Protein AF-A0A6G3T023-F1 (afdb_monomer)

Secondary structure (DSSP, 8-state):
-----STTS-HHHHHHHHTTSTT--HHHHHHHHHHHS--TT--SS--TTGGGGTT-HHHHHHHHHHHHHHHHHHHHHHTT-

pLDDT: mean 91.74, std 8.54, range [53.91, 97.88]

InterPro domains:
  IPR011257 DNA glycosylase [SSF48150] (4-64)
  IPR023170 Helix-hairpin-helix, base-excision DNA repair, C-terminal [G3DSA:1.10.1670.10] (45-75)

Organism: Streptomyces anulatus (NCBI:txid1892)

Structure (mmCIF, N/CA/C/O backbone):
data_AF-A0A6G3T023-F1
#
_entry.id   AF-A0A6G3T023-F1
#
loop_
_atom_site.group_PDB
_atom_site.id
_atom_site.type_symbol
_atom_site.label_atom_id
_atom_site.label_alt_id
_atom_site.label_comp_id
_atom_site.label_asym_id
_atom_site.label_entity_id
_atom_site.label_seq_id
_atom_site.pdbx_PDB_ins_code
_atom_site.Cartn_x
_atom_site.Cartn_y
_atom_site.Cartn_z
_atom_site.occupancy
_atom_site.B_iso_or_equiv
_atom_site.auth_seq_id
_atom_site.auth_comp_id
_atom_site.auth_asym_id
_atom_site.auth_atom_id
_atom_site.pdbx_PDB_model_num
ATOM 1 N N . GLY A 1 1 ? -6.942 -0.727 22.300 1.00 55.56 1 GLY A N 1
ATOM 2 C CA . GLY A 1 1 ? -7.375 -0.905 20.902 1.00 55.56 1 GLY A CA 1
ATOM 3 C C . GLY A 1 1 ? -6.570 -2.030 20.295 1.00 55.56 1 GLY A C 1
ATOM 4 O O . GLY A 1 1 ? -5.391 -2.116 20.607 1.00 55.56 1 GLY A O 1
ATOM 5 N N . GLY A 1 2 ? -7.197 -2.908 19.514 1.00 78.88 2 GLY A N 1
ATOM 6 C CA . GLY A 1 2 ? -6.519 -3.994 18.801 1.00 78.88 2 GLY A CA 1
ATOM 7 C C . GLY A 1 2 ? -6.614 -3.762 17.297 1.00 78.88 2 GLY A C 1
ATOM 8 O O . GLY A 1 2 ? -7.671 -3.362 16.819 1.00 78.88 2 GLY A O 1
ATOM 9 N N . LEU A 1 3 ? -5.517 -3.983 16.574 1.00 79.38 3 LEU A N 1
ATOM 10 C CA . LEU A 1 3 ? -5.471 -3.926 15.115 1.00 79.38 3 LEU A CA 1
ATOM 11 C C . LEU A 1 3 ? -5.307 -5.348 14.582 1.00 79.38 3 LEU A C 1
ATOM 13 O O . LEU A 1 3 ? -4.341 -6.030 14.923 1.00 79.38 3 LEU A O 1
ATOM 17 N N . ARG A 1 4 ? -6.257 -5.791 13.759 1.00 79.25 4 ARG A N 1
ATOM 18 C CA . ARG A 1 4 ? -6.229 -7.107 13.124 1.00 79.25 4 ARG A CA 1
ATOM 19 C C . ARG A 1 4 ? -5.526 -7.009 11.772 1.00 79.25 4 ARG A C 1
ATOM 21 O O . ARG A 1 4 ? -5.934 -6.218 10.929 1.00 79.25 4 ARG A O 1
ATOM 28 N N . LEU A 1 5 ? -4.474 -7.804 11.587 1.00 79.69 5 LEU A N 1
ATOM 29 C CA . LEU A 1 5 ? -3.665 -7.841 10.369 1.00 79.69 5 LEU A CA 1
ATOM 30 C C . LEU A 1 5 ? -3.650 -9.262 9.804 1.00 79.69 5 LEU A C 1
ATOM 32 O O . LEU A 1 5 ? -2.703 -10.015 10.008 1.00 79.69 5 LEU A O 1
ATOM 36 N N . ASP A 1 6 ? -4.731 -9.633 9.129 1.00 81.12 6 ASP A N 1
ATOM 37 C CA . ASP A 1 6 ? -4.850 -10.895 8.402 1.00 81.12 6 ASP A CA 1
ATOM 38 C C . ASP A 1 6 ? -5.649 -10.685 7.109 1.00 81.12 6 ASP A C 1
ATOM 40 O O . ASP A 1 6 ? -6.257 -9.631 6.907 1.00 81.12 6 ASP A O 1
ATOM 44 N N . ALA A 1 7 ? -5.652 -11.689 6.230 1.00 71.00 7 ALA A N 1
ATOM 45 C CA . ALA A 1 7 ? -6.274 -11.610 4.907 1.00 71.00 7 ALA A CA 1
ATOM 46 C C . ALA A 1 7 ? -7.783 -11.284 4.924 1.00 71.00 7 ALA A C 1
ATOM 48 O O . ALA A 1 7 ? -8.316 -10.847 3.906 1.00 71.00 7 ALA A O 1
ATOM 49 N N . GLY A 1 8 ? -8.478 -11.492 6.048 1.00 76.44 8 GLY A N 1
ATOM 50 C CA . GLY A 1 8 ? -9.894 -11.172 6.219 1.00 76.44 8 GLY A CA 1
ATOM 51 C C . GLY A 1 8 ? -10.165 -9.836 6.913 1.00 76.44 8 GLY A C 1
ATOM 52 O O . GLY A 1 8 ? -11.327 -9.562 7.218 1.00 76.44 8 GLY A O 1
ATOM 53 N N . ALA A 1 9 ? -9.144 -9.041 7.248 1.00 85.38 9 ALA A N 1
ATOM 54 C CA . ALA A 1 9 ? -9.324 -7.709 7.825 1.00 85.38 9 ALA A CA 1
ATOM 55 C C . ALA A 1 9 ? -9.863 -6.714 6.786 1.00 85.38 9 ALA A C 1
ATOM 57 O O . ALA A 1 9 ? -9.481 -6.754 5.615 1.00 85.38 9 ALA A O 1
ATOM 58 N N . ASP A 1 10 ? -10.724 -5.793 7.228 1.00 91.69 10 ASP A N 1
ATOM 59 C CA . ASP A 1 10 ? -11.116 -4.654 6.401 1.00 91.69 10 ASP A CA 1
ATOM 60 C C . ASP A 1 10 ? -9.877 -3.779 6.165 1.00 91.69 10 ASP A C 1
ATOM 62 O O . ASP A 1 10 ? -9.256 -3.260 7.098 1.00 91.69 10 ASP A O 1
ATOM 66 N N . ARG A 1 11 ? -9.484 -3.668 4.897 1.00 93.50 11 ARG A N 1
ATOM 67 C CA . ARG A 1 11 ? -8.242 -3.009 4.481 1.00 93.50 11 ARG A CA 1
ATOM 68 C C . ARG A 1 11 ? -8.299 -1.499 4.694 1.00 93.50 11 ARG A C 1
ATOM 70 O O . ARG A 1 11 ? -7.277 -0.902 5.034 1.00 93.50 11 ARG A O 1
ATOM 77 N N . ASP A 1 12 ? -9.475 -0.898 4.537 1.00 93.94 12 ASP A N 1
ATOM 78 C CA . ASP A 1 12 ? -9.672 0.539 4.705 1.00 93.94 12 ASP A CA 1
ATOM 79 C C . ASP A 1 12 ? -9.752 0.905 6.189 1.00 93.94 12 ASP A C 1
ATOM 81 O O . ASP A 1 12 ? -9.227 1.937 6.612 1.00 93.94 12 ASP A O 1
ATOM 85 N N . GLU A 1 13 ? -10.358 0.049 7.015 1.00 94.69 13 GLU A N 1
ATOM 86 C CA . GLU A 1 13 ? -10.280 0.183 8.470 1.00 94.69 13 GLU A CA 1
ATOM 87 C C . GLU A 1 13 ? -8.849 0.041 8.978 1.00 94.69 13 GLU A C 1
ATOM 89 O O . GLU A 1 13 ? -8.380 0.908 9.721 1.00 94.69 13 GLU A O 1
ATOM 94 N N . ALA A 1 14 ? -8.131 -0.988 8.525 1.00 94.69 14 ALA A N 1
ATOM 95 C CA . ALA A 1 14 ? -6.744 -1.196 8.904 1.00 94.69 14 ALA A CA 1
ATOM 96 C C . ALA A 1 14 ? -5.869 0.008 8.529 1.00 94.69 14 ALA A C 1
ATOM 98 O O . ALA A 1 14 ? -5.086 0.462 9.361 1.00 94.69 14 ALA A O 1
ATOM 99 N N . GLU A 1 15 ? -6.026 0.583 7.330 1.00 95.62 15 GLU A N 1
ATOM 100 C CA . GLU A 1 15 ? -5.305 1.802 6.946 1.00 95.62 15 GLU A CA 1
ATOM 101 C C . GLU A 1 15 ? -5.631 2.978 7.864 1.00 95.62 15 GLU A C 1
ATOM 103 O O . GLU A 1 15 ? -4.716 3.636 8.366 1.00 95.62 15 GLU A O 1
ATOM 108 N N . ARG A 1 16 ? -6.920 3.232 8.123 1.00 96.44 16 ARG A N 1
ATOM 109 C CA . ARG A 1 16 ? -7.339 4.324 9.012 1.00 96.44 16 ARG A CA 1
ATOM 110 C C . ARG A 1 16 ? -6.713 4.179 10.393 1.00 96.44 16 ARG A C 1
ATOM 112 O O . ARG A 1 16 ? -6.210 5.165 10.922 1.00 96.44 16 ARG A O 1
ATOM 119 N N . THR A 1 17 ? -6.699 2.974 10.961 1.00 96.12 17 THR A N 1
ATOM 120 C CA . THR A 1 17 ? -6.074 2.717 12.264 1.00 96.12 17 THR A CA 1
ATOM 121 C C . THR A 1 17 ? -4.557 2.863 12.207 1.00 96.12 17 THR A C 1
ATOM 123 O O . THR A 1 17 ? -3.987 3.520 13.077 1.00 96.12 17 THR A O 1
ATOM 126 N N . LEU A 1 18 ? -3.899 2.314 11.182 1.00 96.44 18 LEU A N 1
ATOM 127 C CA . LEU A 1 18 ? -2.449 2.426 10.993 1.00 96.44 18 LEU A CA 1
ATOM 128 C C . LEU A 1 18 ? -2.004 3.889 10.943 1.00 96.44 18 LEU A C 1
ATOM 130 O O . LEU A 1 18 ? -1.037 4.248 11.606 1.00 96.44 18 LEU A O 1
ATOM 134 N N . LEU A 1 19 ? -2.743 4.745 10.237 1.00 97.50 19 LEU A N 1
ATOM 135 C CA . LEU A 1 19 ? -2.432 6.171 10.113 1.00 97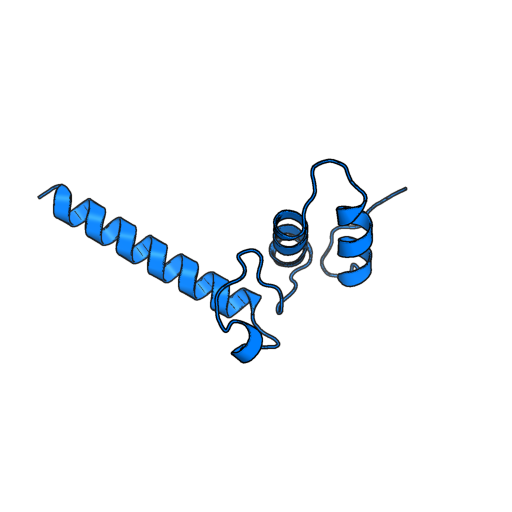.50 19 LEU A CA 1
ATOM 136 C C . LEU A 1 19 ? -2.600 6.972 11.416 1.00 97.50 19 LEU A C 1
ATOM 138 O O . LEU A 1 19 ? -2.133 8.107 11.484 1.00 97.50 19 LEU A O 1
ATOM 142 N N . THR A 1 20 ? -3.224 6.411 12.459 1.00 97.19 20 THR A N 1
ATOM 143 C CA . THR A 1 20 ? -3.251 7.043 13.794 1.00 97.19 20 THR A CA 1
ATOM 144 C C . THR A 1 20 ? -1.987 6.786 14.617 1.00 97.19 20 THR A C 1
ATOM 146 O O . THR A 1 20 ? -1.787 7.430 15.647 1.00 97.19 20 THR A O 1
ATOM 149 N N . LEU A 1 21 ? -1.129 5.853 14.192 1.00 96.50 21 LEU A N 1
ATOM 150 C CA . LEU A 1 21 ? 0.059 5.457 14.941 1.00 96.50 21 LEU A CA 1
ATOM 151 C C . LEU A 1 21 ? 1.242 6.396 14.635 1.00 96.50 21 LEU A C 1
ATOM 153 O O . LEU A 1 21 ? 1.572 6.604 13.462 1.00 96.50 21 LEU A O 1
ATOM 157 N N . PRO A 1 22 ? 1.942 6.926 15.657 1.00 96.81 22 PRO A N 1
ATOM 158 C CA . PRO A 1 22 ? 3.149 7.720 15.448 1.00 96.81 22 PRO A CA 1
ATOM 159 C C . PRO A 1 22 ? 4.195 6.958 14.624 1.00 96.81 22 PRO A 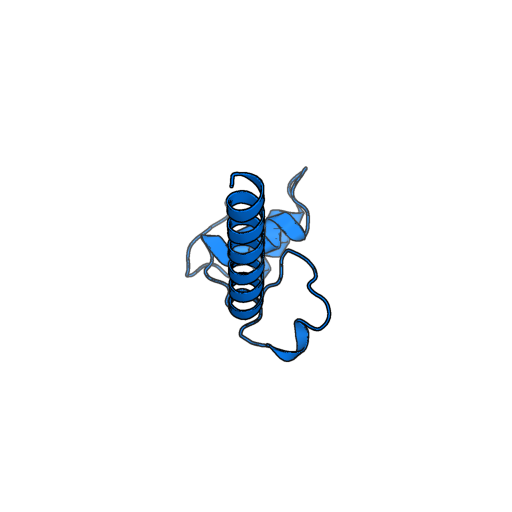C 1
ATOM 161 O O . PRO A 1 22 ? 4.528 5.815 14.927 1.00 96.81 22 PRO A O 1
ATOM 164 N N . GLY A 1 23 ? 4.719 7.599 13.577 1.00 96.19 23 GLY A N 1
ATOM 165 C CA . GLY A 1 23 ? 5.720 7.007 12.681 1.00 96.19 23 GLY A CA 1
ATOM 166 C C . GLY A 1 23 ? 5.157 6.164 11.529 1.00 96.19 23 GLY A C 1
ATOM 167 O O . GLY A 1 23 ? 5.930 5.732 10.674 1.00 96.19 23 GLY A O 1
ATOM 168 N N . ILE A 1 24 ? 3.836 5.964 11.442 1.00 97.56 24 ILE A N 1
ATOM 169 C CA . ILE A 1 24 ? 3.204 5.229 10.338 1.00 97.56 24 ILE A CA 1
ATOM 170 C C . ILE A 1 24 ? 2.587 6.205 9.329 1.00 97.56 24 ILE A C 1
ATOM 172 O O . ILE A 1 24 ? 1.533 6.793 9.551 1.00 97.56 24 ILE A O 1
ATOM 176 N N . GLY A 1 25 ? 3.263 6.371 8.189 1.00 96.62 25 GLY A N 1
ATOM 177 C CA . GLY A 1 25 ? 2.776 7.162 7.054 1.00 96.62 25 GLY A CA 1
ATOM 178 C C . GLY A 1 25 ? 2.093 6.319 5.972 1.00 96.62 25 GLY A C 1
ATOM 179 O O . GLY A 1 25 ? 2.122 5.088 6.010 1.00 96.62 25 GLY A O 1
ATOM 180 N N . ARG A 1 26 ? 1.543 6.989 4.946 1.00 96.44 26 ARG A N 1
ATOM 181 C CA . ARG A 1 26 ? 0.822 6.357 3.817 1.00 96.44 26 ARG A CA 1
ATOM 182 C C . ARG A 1 26 ? 1.606 5.231 3.144 1.00 96.44 26 ARG A C 1
ATOM 184 O O . ARG A 1 26 ? 1.050 4.171 2.898 1.00 96.44 26 ARG A O 1
ATOM 191 N N . ARG A 1 27 ? 2.908 5.429 2.909 1.00 96.94 27 ARG A N 1
ATOM 192 C CA . ARG A 1 27 ? 3.785 4.394 2.337 1.00 96.94 27 ARG A CA 1
ATOM 193 C C . ARG A 1 27 ? 3.820 3.134 3.201 1.00 96.94 27 ARG A C 1
ATOM 195 O O . ARG A 1 27 ? 3.659 2.033 2.688 1.00 96.94 27 ARG A O 1
ATOM 202 N N . THR A 1 28 ? 4.013 3.290 4.510 1.00 97.88 28 THR A N 1
ATOM 203 C CA . THR A 1 28 ? 4.062 2.158 5.444 1.00 97.88 28 THR A CA 1
ATOM 204 C C . THR A 1 28 ? 2.711 1.452 5.520 1.00 97.88 28 THR A C 1
ATOM 206 O O . THR A 1 28 ? 2.663 0.227 5.453 1.00 97.88 28 THR A O 1
ATOM 209 N N . ALA A 1 29 ? 1.612 2.206 5.588 1.00 97.38 29 ALA A N 1
ATOM 210 C CA . ALA A 1 29 ? 0.269 1.634 5.585 1.00 97.38 29 ALA A CA 1
ATOM 211 C C . ALA A 1 29 ? -0.026 0.859 4.286 1.00 97.38 29 ALA A C 1
ATOM 213 O O . ALA A 1 29 ? -0.500 -0.273 4.348 1.00 97.38 29 ALA A O 1
ATOM 214 N N . ALA A 1 30 ? 0.340 1.404 3.122 1.00 96.88 30 ALA A N 1
ATOM 215 C CA . ALA A 1 30 ? 0.197 0.733 1.831 1.00 96.88 30 ALA A CA 1
ATOM 216 C C . ALA A 1 30 ? 1.053 -0.543 1.730 1.00 96.88 30 ALA A C 1
ATOM 218 O O . ALA A 1 30 ? 0.573 -1.564 1.242 1.00 96.88 30 ALA A O 1
ATOM 219 N N . LEU A 1 31 ? 2.288 -0.533 2.252 1.00 96.25 31 LEU A N 1
ATOM 220 C CA . LEU A 1 31 ? 3.118 -1.743 2.343 1.00 96.25 31 LEU A CA 1
ATOM 221 C C . LEU A 1 31 ? 2.459 -2.826 3.207 1.00 96.25 31 LEU A C 1
ATOM 223 O O . LEU A 1 31 ? 2.497 -4.000 2.839 1.00 96.25 31 LEU A O 1
ATOM 227 N N . ILE A 1 32 ? 1.848 -2.446 4.334 1.00 95.94 32 ILE A N 1
ATOM 228 C CA . ILE A 1 32 ? 1.123 -3.379 5.208 1.00 95.94 32 ILE A CA 1
ATOM 229 C C . ILE A 1 32 ? -0.126 -3.918 4.501 1.00 95.94 32 ILE A C 1
ATOM 231 O O . ILE A 1 32 ? -0.319 -5.132 4.484 1.00 95.94 32 ILE A O 1
ATOM 235 N N . ARG A 1 33 ? -0.934 -3.063 3.854 1.00 96.06 33 ARG A N 1
ATOM 236 C CA . ARG A 1 33 ? -2.087 -3.498 3.041 1.00 96.06 33 ARG A CA 1
ATOM 237 C C . ARG A 1 33 ? -1.665 -4.522 1.985 1.00 96.06 33 ARG A C 1
ATOM 239 O O . ARG A 1 33 ? -2.260 -5.592 1.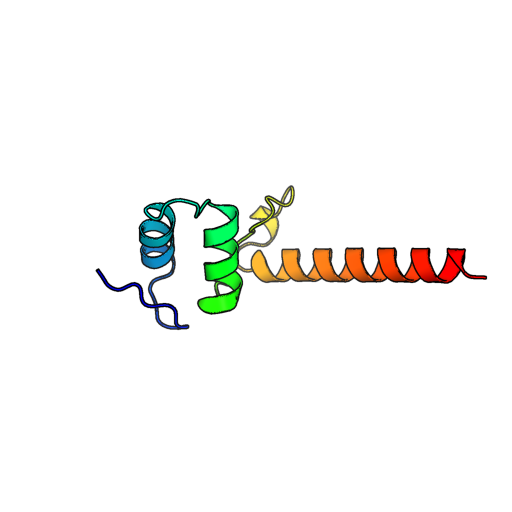904 1.00 96.06 33 ARG A O 1
ATOM 246 N N . MET A 1 34 ? -0.599 -4.235 1.239 1.00 95.25 34 MET A N 1
ATOM 247 C CA . MET A 1 34 ? -0.085 -5.118 0.192 1.00 95.25 34 MET A CA 1
ATOM 248 C C . MET A 1 34 ? 0.412 -6.460 0.749 1.00 95.25 34 MET A C 1
ATOM 250 O O . MET A 1 34 ? 0.029 -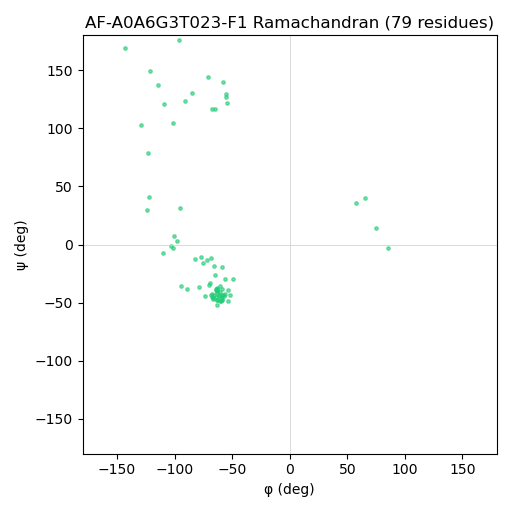7.514 0.252 1.00 95.25 34 MET A O 1
ATOM 254 N N . ARG A 1 35 ? 1.285 -6.436 1.767 1.00 93.12 35 ARG A N 1
ATOM 255 C CA . ARG A 1 35 ? 2.014 -7.635 2.222 1.00 93.12 35 ARG A CA 1
ATOM 256 C C . ARG A 1 35 ? 1.282 -8.443 3.289 1.00 93.12 35 ARG A C 1
ATOM 258 O O . ARG A 1 35 ? 1.364 -9.663 3.263 1.00 93.12 35 ARG A O 1
ATOM 265 N N . ALA A 1 36 ? 0.602 -7.785 4.226 1.00 93.69 36 ALA A N 1
ATOM 266 C CA . ALA A 1 36 ? -0.065 -8.452 5.346 1.00 93.69 36 ALA A CA 1
ATOM 267 C C . ALA A 1 36 ? -1.547 -8.740 5.063 1.00 93.69 36 ALA A C 1
ATOM 269 O O . ALA A 1 36 ? -2.057 -9.771 5.491 1.00 93.69 36 ALA A O 1
ATOM 270 N N . LEU A 1 37 ? -2.233 -7.846 4.338 1.00 94.12 37 LEU A N 1
ATOM 271 C CA . LEU A 1 37 ? -3.675 -7.967 4.057 1.00 94.12 37 LEU A CA 1
ATOM 272 C C . LEU A 1 37 ? -3.981 -8.459 2.632 1.00 94.12 37 LEU A C 1
ATOM 274 O O . LEU A 1 37 ? -5.150 -8.593 2.253 1.00 94.12 37 LEU A O 1
ATOM 278 N N . GLY A 1 38 ? -2.938 -8.690 1.827 1.00 93.50 38 GLY A N 1
ATOM 279 C CA . GLY A 1 38 ? -3.056 -9.147 0.444 1.00 93.50 38 GLY A CA 1
ATOM 280 C C . GLY A 1 38 ? -3.886 -8.210 -0.434 1.00 93.50 38 GLY A C 1
ATOM 281 O O . GLY A 1 38 ? -4.667 -8.688 -1.253 1.00 93.50 38 GLY A O 1
ATOM 282 N N . ASP A 1 39 ? -3.800 -6.895 -0.217 1.00 95.50 39 ASP A N 1
ATOM 283 C CA . ASP A 1 39 ? -4.521 -5.915 -1.029 1.00 95.50 39 ASP A CA 1
ATOM 284 C C . ASP A 1 39 ? -3.963 -5.886 -2.466 1.00 95.50 39 ASP A C 1
ATOM 286 O O . ASP A 1 39 ? -2.786 -5.549 -2.650 1.00 95.50 39 ASP A O 1
ATOM 290 N N . PRO A 1 40 ? -4.769 -6.236 -3.487 1.00 96.25 40 PRO A N 1
ATOM 291 C CA . PRO A 1 40 ? -4.307 -6.273 -4.868 1.00 96.25 40 PRO A CA 1
ATOM 292 C C . PRO A 1 40 ? -4.161 -4.887 -5.512 1.00 96.25 40 PRO A C 1
ATOM 294 O O . PRO A 1 40 ? -3.505 -4.786 -6.550 1.00 96.25 40 PRO A O 1
ATOM 297 N N . ASP A 1 41 ? -4.740 -3.832 -4.927 1.00 97.12 41 ASP A N 1
ATOM 298 C CA . ASP A 1 41 ? -4.905 -2.532 -5.586 1.00 97.12 41 ASP A CA 1
ATOM 299 C C . ASP A 1 41 ? -4.252 -1.364 -4.834 1.00 97.12 41 ASP A C 1
ATOM 301 O O . ASP A 1 41 ? -4.827 -0.279 -4.763 1.00 97.12 41 ASP A O 1
ATOM 305 N N . VAL A 1 42 ? -3.052 -1.542 -4.273 1.00 97.19 42 VAL A N 1
ATOM 306 C CA . VAL A 1 42 ? -2.303 -0.471 -3.592 1.00 97.19 42 VAL A CA 1
ATOM 307 C C . VAL A 1 42 ? -0.937 -0.232 -4.223 1.00 97.19 42 VAL A C 1
ATOM 309 O O . VAL A 1 42 ? -0.295 -1.136 -4.744 1.00 97.19 42 VAL A O 1
ATOM 312 N N . ASP A 1 43 ? -0.473 1.011 -4.145 1.00 96.81 43 ASP A N 1
ATOM 313 C CA . ASP A 1 43 ? 0.843 1.421 -4.623 1.00 96.81 43 ASP A CA 1
ATOM 314 C C . ASP A 1 43 ? 1.569 2.200 -3.514 1.00 96.81 43 ASP A C 1
ATOM 316 O O . ASP A 1 43 ? 1.253 3.368 -3.262 1.00 96.81 43 ASP A O 1
ATOM 320 N N . PRO A 1 44 ? 2.533 1.570 -2.819 1.00 95.69 44 PRO A N 1
ATOM 321 C CA . PRO A 1 44 ? 3.273 2.226 -1.747 1.00 95.69 44 PRO A CA 1
ATOM 322 C C . PRO A 1 44 ? 4.280 3.284 -2.211 1.00 95.69 44 PRO A C 1
ATOM 324 O O . PRO A 1 44 ? 4.794 4.028 -1.370 1.00 95.69 44 PRO A O 1
ATOM 327 N N . TYR A 1 45 ? 4.605 3.338 -3.504 1.00 94.44 45 TYR A N 1
ATOM 328 C CA . TYR A 1 45 ? 5.705 4.150 -4.030 1.00 94.44 45 TYR A CA 1
ATOM 329 C C . TYR A 1 45 ? 5.235 5.346 -4.854 1.00 94.44 45 TYR A C 1
ATOM 331 O O . TYR A 1 45 ? 6.053 6.200 -5.189 1.00 94.44 45 TYR A O 1
ATOM 339 N N . GLY A 1 46 ? 3.931 5.448 -5.128 1.00 93.62 46 GLY A N 1
ATOM 340 C CA . GLY A 1 46 ? 3.377 6.535 -5.932 1.00 93.62 46 GLY A CA 1
ATOM 341 C C . GLY A 1 46 ? 3.884 6.481 -7.372 1.00 93.62 46 GLY A C 1
ATOM 342 O O . GLY A 1 46 ? 4.227 7.513 -7.951 1.00 93.62 46 GLY A O 1
ATOM 343 N N . THR A 1 47 ? 3.973 5.274 -7.930 1.00 94.06 47 THR A N 1
ATOM 344 C CA . THR A 1 47 ? 4.393 4.999 -9.297 1.00 94.06 47 THR A CA 1
ATOM 345 C C . THR A 1 47 ? 3.533 5.797 -10.290 1.00 94.06 47 THR A C 1
ATOM 347 O O . THR A 1 47 ? 2.306 5.645 -10.340 1.00 94.06 47 THR A O 1
ATOM 350 N N . PRO A 1 48 ? 4.150 6.646 -11.135 1.00 93.31 48 PRO A N 1
ATOM 351 C CA . PRO A 1 48 ? 3.420 7.429 -12.121 1.00 93.31 48 PRO A CA 1
ATOM 352 C C . PRO A 1 48 ? 2.546 6.573 -13.047 1.00 93.31 48 PRO A C 1
ATOM 354 O O . PRO A 1 48 ? 2.988 5.615 -13.688 1.00 93.31 48 PRO A O 1
ATOM 357 N N . GLY A 1 49 ? 1.268 6.946 -13.128 1.00 92.75 49 GLY A N 1
ATOM 358 C CA . GLY A 1 49 ? 0.284 6.273 -13.968 1.00 92.75 49 GLY A CA 1
ATOM 359 C C . GLY A 1 49 ? -0.192 4.920 -13.438 1.00 92.75 49 GLY A C 1
ATOM 360 O O . GLY A 1 49 ? -0.818 4.194 -14.211 1.00 92.75 49 GLY A O 1
ATOM 361 N N . ALA A 1 50 ? 0.070 4.574 -12.170 1.00 94.31 50 ALA A N 1
ATOM 362 C CA . ALA A 1 50 ? -0.387 3.316 -11.581 1.00 94.31 50 ALA A CA 1
ATOM 363 C C . ALA A 1 50 ? -1.910 3.120 -11.675 1.00 94.31 50 ALA A C 1
ATOM 365 O O . ALA A 1 50 ? -2.372 1.997 -11.845 1.00 94.31 50 ALA A O 1
ATOM 366 N N . GLU A 1 51 ? -2.695 4.204 -11.673 1.00 95.94 51 GLU A N 1
ATOM 367 C CA . GLU A 1 51 ? -4.160 4.172 -11.826 1.00 95.94 51 GLU A CA 1
ATOM 368 C C . GLU A 1 51 ? -4.656 3.336 -13.017 1.00 95.94 51 GLU A C 1
ATOM 370 O O . GLU A 1 51 ? -5.724 2.733 -12.934 1.00 95.94 51 GLU A O 1
ATOM 375 N N . ARG A 1 52 ? -3.880 3.230 -14.105 1.00 97.75 52 ARG A N 1
ATOM 376 C CA . ARG A 1 52 ? -4.263 2.435 -15.286 1.00 97.75 52 ARG A CA 1
ATOM 377 C C . ARG A 1 52 ? -4.349 0.930 -15.026 1.00 97.75 52 ARG A C 1
ATOM 379 O O . ARG A 1 52 ? -4.932 0.213 -15.830 1.00 97.75 52 ARG A O 1
ATOM 386 N N . TRP A 1 53 ? -3.737 0.453 -13.943 1.00 97.19 53 TRP A N 1
ATOM 387 C CA . TRP A 1 53 ? -3.666 -0.965 -13.594 1.00 97.19 53 TRP A CA 1
ATOM 388 C C . TRP A 1 53 ? -4.674 -1.383 -12.535 1.00 97.19 53 TRP A C 1
ATOM 390 O O . TRP A 1 53 ? -4.619 -2.520 -12.076 1.00 97.19 53 TRP A O 1
ATOM 400 N N . ARG A 1 54 ? -5.600 -0.506 -12.137 1.00 97.19 54 ARG A N 1
ATOM 401 C CA . ARG A 1 54 ? -6.685 -0.899 -11.233 1.00 97.19 54 ARG A CA 1
ATOM 402 C C . ARG A 1 54 ? -7.510 -2.047 -11.843 1.00 97.19 54 ARG A C 1
ATOM 404 O O . ARG A 1 54 ? -7.778 -2.013 -13.045 1.00 97.19 54 ARG A O 1
ATOM 411 N N . PRO A 1 55 ? -7.933 -3.048 -11.046 1.00 96.75 55 PRO A N 1
ATOM 412 C CA . PRO A 1 55 ? -7.799 -3.160 -9.587 1.00 96.75 55 PRO A CA 1
ATOM 413 C C . PRO A 1 55 ? -6.561 -3.970 -9.122 1.00 96.75 55 PRO A C 1
ATOM 415 O O . PRO A 1 55 ? -6.619 -4.656 -8.106 1.00 96.75 55 PRO A O 1
ATOM 418 N N . TRP A 1 56 ? -5.459 -3.952 -9.876 1.00 97.88 56 TRP A N 1
ATOM 419 C CA . TRP A 1 56 ? -4.270 -4.794 -9.667 1.00 97.88 56 TRP A CA 1
ATOM 420 C C . TRP A 1 56 ? -2.965 -3.992 -9.521 1.00 97.88 56 TRP A C 1
ATOM 422 O O . TRP A 1 56 ? -1.886 -4.482 -9.876 1.00 97.88 56 TRP A O 1
ATOM 432 N N . ARG A 1 57 ? -3.029 -2.755 -9.005 1.00 97.56 57 ARG A N 1
ATOM 433 C CA . ARG A 1 57 ? -1.850 -1.876 -8.862 1.00 97.56 57 ARG A CA 1
ATOM 434 C C . ARG A 1 57 ? -0.691 -2.522 -8.103 1.00 97.56 57 ARG A C 1
ATOM 436 O O . ARG A 1 57 ? 0.448 -2.381 -8.545 1.00 97.56 57 ARG A O 1
ATOM 443 N N . SER A 1 58 ? -0.969 -3.292 -7.049 1.00 97.19 58 SER A N 1
ATOM 444 C CA . SER A 1 58 ? 0.066 -3.965 -6.252 1.00 97.19 58 SER A CA 1
ATOM 445 C C . SER A 1 58 ? 0.914 -4.913 -7.099 1.00 97.19 58 SER A C 1
ATOM 447 O O . SER A 1 58 ? 2.126 -4.995 -6.919 1.00 97.19 58 SER A O 1
ATOM 449 N N . TYR A 1 59 ? 0.294 -5.617 -8.051 1.00 95.88 59 TYR A N 1
ATOM 450 C CA . TYR A 1 59 ? 1.001 -6.554 -8.924 1.00 95.88 59 TYR A CA 1
ATOM 451 C C . TYR A 1 59 ? 1.849 -5.831 -9.962 1.00 95.88 59 TYR A C 1
ATOM 453 O O . TYR A 1 59 ? 3.009 -6.189 -10.151 1.00 95.88 59 TYR A O 1
ATOM 461 N N . ALA A 1 60 ? 1.307 -4.794 -10.601 1.00 95.38 60 ALA A N 1
ATOM 462 C CA . ALA A 1 60 ? 2.064 -4.013 -11.574 1.00 95.38 60 ALA A CA 1
ATOM 463 C C . ALA A 1 60 ? 3.305 -3.372 -10.936 1.00 95.38 60 ALA A C 1
ATOM 465 O O . ALA A 1 60 ? 4.406 -3.498 -11.466 1.00 95.38 60 ALA A O 1
ATOM 466 N N . VAL A 1 61 ? 3.147 -2.766 -9.757 1.00 93.19 61 VAL A N 1
ATOM 467 C CA . VAL A 1 61 ? 4.257 -2.189 -8.989 1.00 93.19 61 VA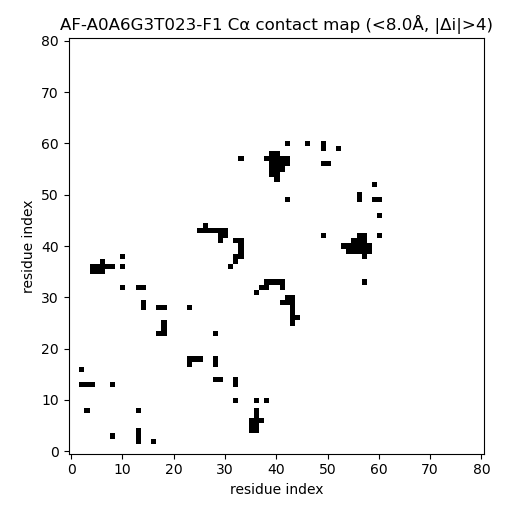L A CA 1
ATOM 468 C C . VAL A 1 61 ? 5.316 -3.244 -8.662 1.00 93.19 61 VAL A C 1
ATOM 470 O O . VAL A 1 61 ? 6.4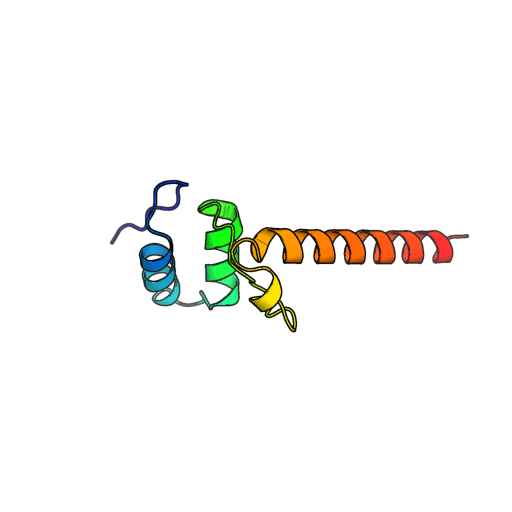96 -3.017 -8.906 1.00 93.19 61 VAL A O 1
ATOM 473 N N . ARG A 1 62 ? 4.906 -4.427 -8.186 1.00 93.94 62 ARG A N 1
ATOM 474 C CA . ARG A 1 62 ? 5.822 -5.539 -7.876 1.00 93.94 62 ARG A CA 1
ATOM 475 C C . ARG A 1 62 ? 6.605 -6.031 -9.094 1.00 93.94 62 ARG A C 1
ATOM 477 O O . ARG A 1 62 ? 7.757 -6.424 -8.937 1.00 93.94 62 ARG A O 1
ATOM 484 N N . HIS A 1 63 ? 5.994 -6.030 -10.278 1.00 93.62 63 HIS A N 1
ATOM 485 C CA . HIS A 1 63 ? 6.682 -6.380 -11.521 1.00 93.62 63 HIS A CA 1
ATOM 486 C C . HIS A 1 63 ? 7.725 -5.329 -11.908 1.00 93.62 63 HIS A C 1
ATOM 488 O O . HIS A 1 63 ? 8.851 -5.700 -12.217 1.00 93.62 63 HIS A O 1
ATOM 494 N N . LEU A 1 64 ? 7.394 -4.040 -11.804 1.00 92.00 64 LEU A N 1
ATOM 495 C CA . LEU A 1 64 ? 8.342 -2.957 -12.087 1.00 92.00 64 LEU A CA 1
ATOM 496 C C . LEU A 1 64 ? 9.531 -2.949 -11.118 1.00 92.00 64 LEU A C 1
ATOM 498 O O . LEU A 1 64 ? 10.658 -2.701 -11.533 1.00 92.00 64 LEU A O 1
ATOM 502 N N . GLU A 1 65 ? 9.294 -3.230 -9.832 1.00 90.62 65 GLU A N 1
ATOM 503 C CA . GLU A 1 65 ? 10.377 -3.415 -8.858 1.00 90.62 65 GLU A CA 1
ATOM 504 C C . GLU A 1 65 ? 11.301 -4.563 -9.271 1.00 90.62 65 GLU A C 1
ATOM 506 O O . GLU A 1 65 ? 12.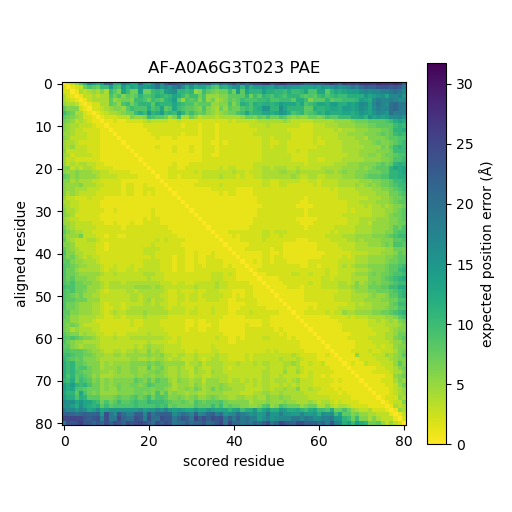516 -4.390 -9.298 1.00 90.62 65 GLU A O 1
ATOM 511 N N . ALA A 1 66 ? 10.726 -5.719 -9.620 1.00 93.31 66 ALA A N 1
ATOM 512 C CA . ALA A 1 66 ? 11.494 -6.898 -10.008 1.00 93.31 66 ALA A CA 1
ATOM 513 C C . ALA A 1 66 ? 12.315 -6.660 -11.288 1.00 93.31 66 ALA A C 1
ATOM 515 O O . ALA A 1 66 ? 13.458 -7.105 -11.377 1.00 93.31 66 ALA A O 1
ATOM 516 N N . GLU A 1 67 ? 11.756 -5.936 -12.260 1.00 92.19 67 GLU A N 1
ATOM 517 C CA . GLU A 1 67 ? 12.472 -5.517 -13.468 1.00 92.19 67 GLU A CA 1
ATOM 518 C C . GLU A 1 67 ? 13.647 -4.588 -13.122 1.00 92.19 67 GLU A C 1
ATOM 520 O O . GLU A 1 67 ? 14.775 -4.846 -13.541 1.00 92.19 67 GLU A O 1
ATOM 525 N N . ALA A 1 68 ? 13.423 -3.570 -12.284 1.00 91.38 68 ALA A N 1
ATOM 526 C CA . ALA A 1 68 ? 14.471 -2.636 -11.871 1.00 91.38 68 ALA A CA 1
ATOM 527 C C . ALA A 1 68 ? 15.599 -3.314 -11.065 1.00 91.38 68 ALA A C 1
ATOM 529 O O . ALA A 1 68 ? 16.776 -2.981 -11.228 1.00 91.38 68 ALA A O 1
ATOM 530 N N . GLU A 1 69 ? 15.260 -4.274 -10.200 1.00 92.62 69 GLU A N 1
ATOM 531 C CA . GLU A 1 69 ? 16.229 -5.079 -9.446 1.00 92.62 69 GLU A CA 1
ATOM 532 C C . GLU A 1 69 ? 17.097 -5.936 -10.380 1.00 92.62 69 GLU A C 1
ATOM 534 O O . GLU A 1 69 ? 18.325 -5.935 -10.251 1.00 92.62 69 GLU A O 1
ATOM 539 N N . ALA A 1 70 ? 16.481 -6.604 -11.360 1.00 93.44 70 ALA A N 1
ATOM 540 C CA . ALA A 1 70 ? 17.190 -7.419 -12.344 1.00 93.44 70 ALA A CA 1
ATOM 541 C C . ALA A 1 70 ? 18.142 -6.579 -13.216 1.00 93.44 70 ALA A C 1
ATOM 543 O O . ALA A 1 70 ? 19.286 -6.975 -13.461 1.00 93.44 70 ALA A O 1
ATOM 544 N N . GLU A 1 71 ? 17.709 -5.390 -13.646 1.00 93.38 71 GLU A N 1
ATOM 545 C CA . GLU A 1 71 ? 18.555 -4.443 -14.380 1.00 93.38 71 GLU A CA 1
ATOM 546 C C . GLU A 1 71 ? 19.758 -3.979 -13.544 1.00 93.38 71 GLU A C 1
ATOM 548 O O . GLU A 1 71 ? 20.895 -3.951 -14.033 1.00 93.38 71 GLU A O 1
ATOM 553 N N . ALA A 1 72 ? 19.537 -3.650 -12.267 1.00 93.19 72 ALA A N 1
ATOM 554 C CA . ALA A 1 72 ? 20.599 -3.232 -11.356 1.00 93.19 72 ALA A CA 1
ATOM 555 C C . ALA A 1 72 ? 21.638 -4.344 -11.127 1.00 93.19 72 ALA A C 1
ATOM 557 O O . ALA A 1 72 ? 22.846 -4.069 -11.085 1.00 93.19 72 ALA A O 1
ATOM 558 N N . GLU A 1 73 ? 21.188 -5.596 -11.016 1.00 93.44 73 GLU A N 1
ATOM 559 C CA . GLU A 1 73 ? 22.053 -6.767 -10.874 1.00 93.44 73 GLU A CA 1
ATOM 560 C C . GLU A 1 73 ? 22.891 -7.016 -12.137 1.00 93.44 73 GLU A C 1
ATOM 562 O O . GLU A 1 73 ? 24.118 -7.153 -12.043 1.00 93.44 73 GLU A O 1
ATOM 567 N N . ALA A 1 74 ? 22.269 -6.981 -13.319 1.00 92.88 74 ALA A N 1
ATOM 568 C CA . ALA A 1 74 ? 22.960 -7.119 -14.601 1.00 92.88 74 ALA A CA 1
ATOM 569 C C . ALA A 1 74 ? 24.032 -6.030 -14.790 1.00 92.88 74 ALA A C 1
ATOM 571 O O . ALA A 1 74 ? 25.176 -6.322 -15.154 1.00 92.88 74 ALA A O 1
ATOM 572 N N . ALA A 1 75 ? 23.706 -4.778 -14.453 1.00 92.25 75 ALA A N 1
ATOM 573 C CA . ALA A 1 75 ? 24.656 -3.673 -14.497 1.00 92.25 75 ALA A CA 1
ATOM 574 C C . ALA A 1 75 ? 25.827 -3.870 -13.515 1.00 92.25 75 ALA A C 1
ATOM 576 O O . ALA A 1 75 ? 26.966 -3.516 -13.824 1.00 92.25 75 ALA A O 1
ATOM 577 N N . ALA A 1 76 ? 25.580 -4.431 -12.326 1.00 91.50 76 ALA A N 1
ATOM 578 C CA . ALA A 1 76 ? 26.631 -4.734 -11.356 1.00 91.50 76 ALA A CA 1
ATOM 579 C C . ALA A 1 76 ? 27.542 -5.887 -11.802 1.00 91.50 76 ALA A C 1
ATOM 581 O O . ALA A 1 76 ? 28.741 -5.841 -11.524 1.00 91.50 76 ALA A O 1
ATOM 582 N N . ALA A 1 77 ? 27.006 -6.892 -12.498 1.00 90.06 77 ALA A N 1
ATOM 583 C CA . ALA A 1 77 ? 27.786 -7.989 -13.066 1.00 90.06 77 ALA A CA 1
ATOM 584 C C . ALA A 1 77 ? 28.708 -7.516 -14.201 1.00 90.06 77 ALA A C 1
ATOM 586 O O . ALA A 1 77 ? 29.887 -7.863 -14.200 1.00 90.06 77 ALA A O 1
ATOM 587 N N . GLY A 1 78 ? 28.215 -6.651 -15.095 1.00 86.88 78 GLY A N 1
ATOM 588 C CA . GLY A 1 78 ? 29.016 -6.081 -16.186 1.00 86.88 78 GLY A CA 1
ATOM 589 C C . GLY A 1 78 ? 30.171 -5.185 -15.724 1.00 86.88 78 GLY A C 1
ATOM 590 O O . GLY A 1 78 ? 31.179 -5.098 -16.408 1.00 86.88 78 GLY A O 1
ATOM 591 N N . ARG A 1 79 ? 30.073 -4.559 -14.540 1.00 76.75 79 ARG A N 1
ATOM 592 C CA . ARG A 1 79 ? 31.167 -3.764 -13.939 1.00 76.75 79 ARG A CA 1
ATOM 593 C C . ARG A 1 79 ? 32.284 -4.604 -13.304 1.00 76.75 79 ARG A C 1
ATOM 595 O O . ARG A 1 79 ? 33.283 -4.035 -12.874 1.00 76.75 79 ARG A O 1
ATOM 602 N N . ARG A 1 80 ? 32.089 -5.920 -13.155 1.00 69.38 80 ARG A N 1
ATOM 603 C CA . ARG A 1 80 ? 33.050 -6.847 -12.525 1.00 69.38 80 ARG A CA 1
ATOM 604 C C . ARG A 1 80 ? 33.862 -7.672 -13.534 1.00 69.38 80 ARG A C 1
ATOM 606 O O . ARG A 1 80 ? 34.695 -8.460 -13.094 1.00 69.38 80 ARG A O 1
ATOM 613 N N . SER A 1 81 ? 33.602 -7.529 -14.837 1.00 53.91 81 SER A N 1
ATOM 614 C CA . SER A 1 81 ? 34.408 -8.088 -15.941 1.00 53.91 81 SER A CA 1
ATOM 615 C C . SER A 1 81 ? 35.310 -7.019 -16.538 1.00 53.91 81 SER A C 1
ATOM 617 O O . SER A 1 81 ? 36.410 -7.397 -16.989 1.00 53.91 81 SER A O 1
#

Foldseek 3Di:
DDQDFAQPDDLVVNLVVQVVDPPRDPLNSLVSCVPRNVQQQGDSPCPPPLVVVPPRSSVVNVVVVVVVVVVVVVVVVVVVD

Radius of gyration: 15.83 Å; Cα contacts (8 Å, |Δi|>4): 73; chains: 1; bounding box: 46×19×37 Å

Solvent-accessible surface area (backbone atoms only — not comparable to full-atom values): 4718 Å² total; per-residue (Å²): 138,87,85,70,80,38,71,85,44,61,62,67,59,44,38,59,56,41,58,72,41,92,93,38,47,71,44,57,38,32,47,43,35,38,73,51,34,62,38,45,60,38,65,51,78,71,60,87,73,44,78,79,43,63,75,36,21,30,55,58,52,53,51,53,51,54,51,53,51,52,51,53,50,52,56,56,56,64,75,74,111

Nearest PDB structures (foldseek):
  7az0-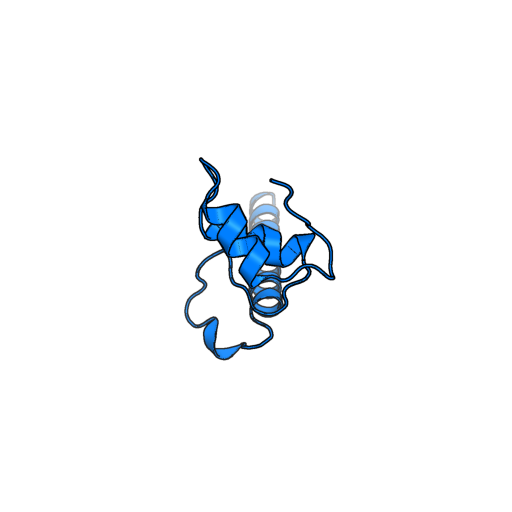assembly1_BBB  TM=7.478E-01  e=2.212E-01  Mus musculus
  7qel-assembly1_AA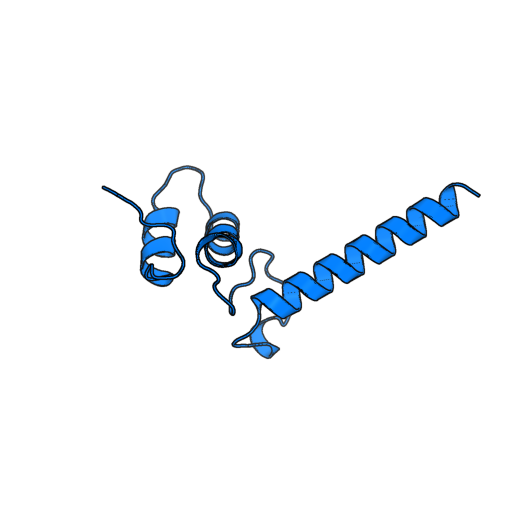A  TM=7.415E-01  e=3.045E-01  Mus musculus
  6g40-assembly3_C  TM=7.009E-01  e=3.932E-01  Mus musculus
  6rlw-assembly4_DDD  TM=8.373E-01  e=9.620E-01  Homo sapiens
  7ayy-assembly1_AAA  TM=6.014E-01  e=6.556E-01  Homo sapiens

Mean predicted aligned error: 4.72 Å

Sequence (81 aa):
GGLRLDAGADRDEAERTLLTLPGIGRRTAALIRMRALGDPDVDPYGTPGAERWRPWRSYAVRHLEAEAEAEAEAAAAGRRS

=== Feature glossary ===
Annotated list of the representations used here:

Nearest PDB structures. The Foldseek neighbor list gives the closest experimentally determined structures in the PDB, ranked by structural alignment. TM-score near 1 means near-identical fold; near 0.3 means only rough topology match. This is how one finds what a novel AlphaFold prediction most resembles in the solved-structure universe.

Foldseek 3Di. Foldseek's 3Di representation compresses backbone geometry into a per-residue letter drawn from a learned twenty-state alphabet. It captures the tertiary interaction pattern around each residue — which residues are packed against it in space, regardless of where they are in sequence.

Radius of gyration, Cα contacts, bounding box. Radius of gyration (Rg) is the root-mean-square distance of Cα atoms from their centroid — a single number for overall size and compactness. A globular domain of N residues has Rg ≈ 2.2·N^0.38 Å; an extended or disordered chain has a much larger Rg. The Cα contact count is the number of residue pairs whose Cα atoms are within 8 Å and are more than four positions apart in sequence — a standard proxy for tertiary packing density. The bounding box is the smallest axis-aligned box enclosing all Cα atoms.

InterPro / GO / CATH / organism. The annotation block draws on four external resources. InterPro: which protein families and domains the sequence belongs to. GO: standardized terms for what the protein does, what process it participates in, and where in the cell it acts. CATH: which structural fold it has in the CATH hierarchy. Organism: the species of origin.

mmCIF coordinates. The mmCIF block holds the 3D Cartesian coordinates of each backbone atom (N, Cα, C, O) in ångströms. mmCIF is the PDB's canonical archive format — a tagged-loop text representation of the atomic model.

pLDDT. pLDDT is the predicted lDDT-Cα score: AlphaFold's confidence that the local environment of each residue (all inter-atomic distances within 15 Å) is correctly placed. It is a per-residue number between 0 and 100, with higher meaning more reliable.

Backbone torsions (φ/ψ). φ (phi) and ψ (psi) are the two rotatable backbone dihedrals per residue: φ is the C(i-1)–N–Cα–C torsion, ψ is the N–Cα–C–N(i+1) torsion, both in degrees on (−180°, 180°]. α-helical residues cluster near (−60°, −45°); β-strand residues near (−120°, +130°). A Ramachandran plot is simply a scatter of (φ, ψ) for every residue.

B-factor. For experimental (PDB) structures, the B-factor (temperature factor) quantifies the positional spread of each atom in the crystal — a combination of thermal vibration and static disorder — in units of Å². High B-factors mark flexible loops or poorly resolved regions; low B-factors mark the rigid, well-ordered core.

Secondary structure (3-state, P-SEA). SS3 is a coarse helix/strand/coil call (letters a/b/c) made by the P-SEA algorithm from inter-Cα distances and dihedrals. It is less detailed than DSSP but needs only Cα positions.

Predicted aligned error. Predicted aligned error is AlphaFold's pairwise confidence. Unlike pLDDT (per-residue), PAE is per-residue-pair and captures whether two parts of the structure are correctly placed relative to each other. Units are ångströms of expected positional error.

Solvent-accessible surface area. Solvent-accessible surface area (SASA) is the area in Å² traced out by the centre of a 1.4 Å probe sphere (a water molecule) rolled over the protein's van der Waals surface (Shrake–Rupley / Lee–Richards construction). Buried residues have near-zero SASA; fully exposed residues can exceed 200 Å². The total SASA scales roughly with the number of surface residues.

Secondary structure (8-state, DSSP). The SS8 string is DSSP's per-residue secondary-structure call. α-helix (H) means an i→i+4 H-bond ladder; β-strand (E) means the residue participates in a β-sheet; 3₁₀ (G) and π (I) are tighter and wider helices; T/S are turns/bends; '-' is loop.

Rendered structure images. Structure images are PyMOL renders from six orthogonal camera directions. Cartoon representation draws helices as coils and strands as arrows; sticks shows the backbone as bonds; surface shows the solvent-excluded envelope. Rainbow coloring maps sequence position to hue (blue→red, N→C); chain coloring assigns a distinct color per polypeptide.

Sequence. The amino-acid sequence is the protein's primary structure: the linear order of residues from the N-terminus to the C-terminus, written in one-letter code. Everything else here — the 3D coordinates, the secondary structure, the domain annotations — is ultimately a consequence of this string.

Contact-map, Ramachandran, and PAE plots. Three diagnostic plots accompany the record. The Cα contact map visualizes the tertiary structure as a 2D adjacency matrix (8 Å cutoff, sequence-local contacts suppressed). The Ramachandran plot shows the distribution of backbone (φ, ψ) torsions, with points in the α and β basins reflecting secondary structure content. The PAE plot shows AlphaFold's inter-residue confidence as a color matrix.